Protein AF-A0A2U1Q2Y7-F1 (afdb_monomer_lite)

Secondary structure (DSSP, 8-state):
----------------TT--GGGTS-----S-----PPPHHHHHHHHHHHHHT-GGGHHHHHHHHHHHHHH-TT--HHHHHHHHHHHHHHHHHHHHHSTTT---HHHHHHHT--

Foldseek 3Di:
DDDDDDDPPPPVLPPPPQDWPVPSDPDDDDDDDDDDDDDPVRQLVQLLVVQVPTPVNVVVLVVVLVVVCVVPVPDDPVNSVVCSSPPSLVVQQVQCPPPPRHPDVSSNVSSVGD

Organism: Artemisia annua (NCBI:txid35608)

Radius of gyration: 18.52 Å; chains: 1; bounding box: 36×47×58 Å

Structure (mmCIF, N/CA/C/O backbone):
data_AF-A0A2U1Q2Y7-F1
#
_entry.id   AF-A0A2U1Q2Y7-F1
#
loop_
_atom_site.group_PDB
_atom_site.id
_atom_site.type_symbol
_atom_site.label_atom_id
_atom_site.label_alt_id
_atom_site.label_comp_id
_atom_site.label_asym_id
_atom_site.label_entity_id
_atom_site.label_seq_id
_atom_site.pdbx_PDB_ins_code
_atom_site.Cartn_x
_atom_site.Cartn_y
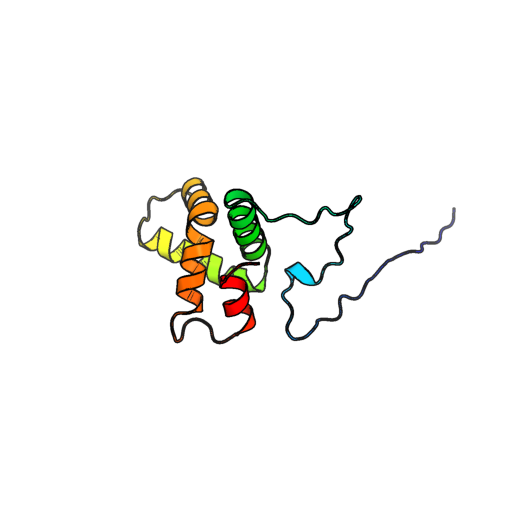_atom_site.Cartn_z
_atom_site.occupancy
_atom_site.B_iso_or_equiv
_atom_site.auth_seq_id
_atom_site.auth_comp_id
_atom_site.auth_asym_id
_atom_site.auth_atom_id
_atom_site.pdbx_PDB_model_num
ATOM 1 N N . MET A 1 1 ? -14.020 28.799 -39.880 1.00 35.53 1 MET A N 1
ATOM 2 C CA . MET A 1 1 ? -14.866 27.772 -40.524 1.00 35.53 1 MET A CA 1
ATOM 3 C C . MET A 1 1 ? -13.970 26.619 -40.971 1.00 35.53 1 MET A C 1
ATOM 5 O O . MET A 1 1 ? -13.065 26.884 -41.747 1.00 35.53 1 MET A O 1
ATOM 9 N N . ASN A 1 2 ? -14.266 25.409 -40.459 1.00 42.00 2 ASN A N 1
ATOM 10 C CA . ASN A 1 2 ? -13.876 24.044 -40.903 1.00 42.00 2 ASN A CA 1
ATOM 11 C C . ASN A 1 2 ? -12.386 23.642 -40.713 1.00 42.00 2 ASN A C 1
ATOM 13 O O . ASN A 1 2 ? -11.536 24.212 -41.380 1.00 42.00 2 ASN A O 1
ATOM 17 N N . ALA A 1 3 ? -11.944 22.822 -39.739 1.00 48.62 3 ALA A N 1
ATOM 18 C CA . ALA A 1 3 ? -12.269 21.453 -39.261 1.00 48.62 3 ALA A CA 1
ATOM 19 C C . ALA A 1 3 ? -11.489 20.318 -39.972 1.00 48.62 3 ALA A C 1
ATOM 21 O O . ALA A 1 3 ? -11.756 20.052 -41.138 1.00 48.62 3 ALA A O 1
ATOM 22 N N . ALA A 1 4 ? -10.593 19.620 -39.246 1.00 53.38 4 ALA A N 1
ATOM 23 C CA . ALA A 1 4 ? -10.591 18.153 -39.061 1.00 53.38 4 ALA A CA 1
ATOM 24 C C . ALA A 1 4 ? -9.438 17.675 -38.125 1.00 53.38 4 ALA A C 1
ATOM 26 O O . ALA A 1 4 ? -8.341 18.231 -38.193 1.00 53.38 4 ALA A O 1
ATOM 27 N N . PRO A 1 5 ? -9.681 16.659 -37.268 1.00 67.31 5 PRO A N 1
ATOM 28 C CA . PRO A 1 5 ? -8.769 16.133 -36.243 1.00 67.31 5 PRO A CA 1
ATOM 29 C C . PRO A 1 5 ? -7.913 14.971 -36.780 1.00 67.31 5 PRO A C 1
ATOM 31 O O . PRO A 1 5 ? -8.294 14.374 -37.784 1.00 67.31 5 PRO A O 1
ATOM 34 N N . ARG A 1 6 ? -6.788 14.649 -36.117 1.00 49.38 6 ARG A N 1
ATOM 35 C CA . ARG A 1 6 ? -6.000 13.384 -36.164 1.00 49.38 6 ARG A CA 1
ATOM 36 C C . ARG A 1 6 ? -4.650 13.683 -35.499 1.00 49.38 6 ARG A C 1
ATOM 38 O O . ARG A 1 6 ? -3.859 14.439 -36.041 1.00 49.38 6 ARG A O 1
ATOM 45 N N . ASN A 1 7 ? -4.386 13.253 -34.279 1.00 51.91 7 ASN A N 1
ATOM 46 C CA . ASN A 1 7 ? -4.083 11.868 -33.970 1.00 51.91 7 ASN A CA 1
ATOM 47 C C . ASN A 1 7 ? -4.552 11.568 -32.544 1.00 51.91 7 ASN A C 1
ATOM 49 O O . ASN A 1 7 ? -3.880 11.888 -31.566 1.00 51.91 7 ASN A O 1
ATOM 53 N N . ASP A 1 8 ? -5.747 11.004 -32.485 1.00 53.34 8 ASP A N 1
ATOM 54 C CA . ASP A 1 8 ? -6.207 10.156 -31.404 1.00 53.34 8 ASP A CA 1
ATOM 55 C C . ASP A 1 8 ? -5.278 8.935 -31.372 1.00 53.34 8 ASP A C 1
ATOM 57 O O . ASP A 1 8 ? -5.474 7.981 -32.121 1.00 53.34 8 ASP A O 1
ATOM 61 N N . SER A 1 9 ? -4.208 8.993 -30.574 1.00 52.69 9 SER A N 1
ATOM 62 C CA . SER A 1 9 ? -3.491 7.781 -30.178 1.00 52.69 9 SER A CA 1
ATOM 63 C C . SER A 1 9 ? -4.327 7.096 -29.101 1.00 52.69 9 SER A C 1
ATOM 65 O O . SER A 1 9 ? -3.920 7.013 -27.942 1.00 52.69 9 SER A O 1
ATOM 67 N N . GLY A 1 10 ? -5.507 6.625 -29.507 1.00 49.00 10 GLY A N 1
ATOM 68 C CA . GLY A 1 10 ? -6.188 5.507 -28.884 1.00 49.00 10 GLY A CA 1
ATOM 69 C C . GLY A 1 10 ? -5.271 4.302 -29.026 1.00 49.00 10 GLY A C 1
ATOM 70 O O . GLY A 1 10 ? -5.384 3.509 -29.955 1.00 49.00 10 GLY A O 1
ATOM 71 N N . GLY A 1 11 ? -4.262 4.239 -28.162 1.00 46.66 11 GLY A N 1
ATOM 72 C CA . GLY A 1 11 ? -3.609 2.987 -27.860 1.00 46.66 11 GLY A CA 1
ATOM 73 C C . GLY A 1 11 ? -4.627 2.218 -27.054 1.00 46.66 11 GLY A C 1
ATOM 74 O O . GLY A 1 11 ? -4.736 2.444 -25.851 1.00 46.66 11 GLY A O 1
ATOM 75 N N . ASP A 1 12 ? -5.411 1.388 -27.737 1.00 49.31 12 ASP A N 1
ATOM 76 C CA . ASP A 1 12 ? -6.151 0.317 -27.096 1.00 49.31 12 ASP A CA 1
ATOM 77 C C . ASP A 1 12 ? -5.121 -0.455 -26.269 1.00 49.31 12 ASP A C 1
ATOM 79 O O . ASP A 1 12 ? -4.291 -1.194 -26.803 1.00 49.31 12 ASP A O 1
ATOM 83 N N . ALA A 1 13 ? -5.095 -0.194 -24.963 1.00 52.03 13 ALA A N 1
ATOM 84 C CA . ALA A 1 13 ? -4.395 -1.046 -24.033 1.00 52.03 13 ALA A CA 1
ATOM 85 C C . ALA A 1 13 ? -5.169 -2.359 -24.077 1.00 52.03 13 ALA A C 1
ATOM 87 O O . ALA A 1 13 ? -6.186 -2.505 -23.396 1.00 52.03 13 ALA A O 1
ATOM 88 N N . GLU A 1 14 ? -4.751 -3.271 -24.961 1.00 48.12 14 GLU A N 1
ATOM 89 C CA . GLU A 1 14 ? -5.190 -4.656 -24.902 1.00 48.12 14 GLU A CA 1
ATOM 90 C C . GLU A 1 14 ? -5.052 -5.071 -23.441 1.00 48.12 14 GLU A C 1
ATOM 92 O O . GLU A 1 14 ? -3.970 -4.998 -22.850 1.00 48.12 14 GLU A O 1
ATOM 97 N N . SER A 1 15 ? -6.192 -5.404 -22.836 1.00 49.91 15 SER A N 1
ATOM 98 C CA . SER A 1 15 ? -6.250 -6.039 -21.534 1.00 49.91 15 SER A CA 1
ATOM 99 C C . SER A 1 15 ? -5.491 -7.346 -21.670 1.00 49.91 15 SER A C 1
ATOM 101 O O . SER A 1 15 ? -6.019 -8.349 -22.142 1.00 49.91 15 SER A O 1
ATOM 103 N N . PHE A 1 16 ? -4.202 -7.304 -21.344 1.00 52.06 16 PHE A N 1
ATOM 104 C CA . PHE A 1 16 ? -3.429 -8.508 -21.145 1.00 52.06 16 PHE A CA 1
ATOM 105 C C . PHE A 1 16 ? -4.015 -9.152 -19.901 1.00 52.06 16 PHE A C 1
ATOM 107 O O . PHE A 1 16 ? -3.800 -8.681 -18.785 1.00 52.06 16 PHE A O 1
ATOM 114 N N . GLU A 1 17 ? -4.812 -10.193 -20.123 1.00 53.97 17 GLU A N 1
ATOM 115 C CA . GLU A 1 17 ? -5.267 -11.107 -19.089 1.00 53.97 17 GLU A CA 1
ATOM 116 C C . GLU A 1 17 ? -4.016 -11.602 -18.350 1.00 53.97 17 GLU A C 1
ATOM 118 O O . GLU A 1 17 ? -3.243 -12.410 -18.864 1.00 53.97 17 GLU A O 1
ATOM 123 N N . GLY A 1 18 ? -3.748 -10.997 -17.191 1.00 63.19 18 GLY A N 1
ATOM 124 C CA . GLY A 1 18 ? -2.553 -11.254 -16.396 1.00 63.19 18 GLY A CA 1
ATOM 125 C C . GLY A 1 18 ? -1.603 -10.075 -16.146 1.00 63.19 18 GLY A C 1
ATOM 126 O O . GLY A 1 18 ? -0.517 -10.314 -15.624 1.00 63.19 18 GLY A O 1
ATOM 127 N N . ASN A 1 19 ? -1.962 -8.831 -16.486 1.00 72.81 19 ASN A N 1
ATOM 128 C CA . ASN A 1 19 ? -1.158 -7.650 -16.144 1.00 72.81 19 ASN A CA 1
ATOM 129 C C . ASN A 1 19 ? -1.904 -6.695 -15.198 1.00 72.81 19 ASN A C 1
ATOM 131 O O . ASN A 1 19 ? -3.125 -6.592 -15.267 1.00 72.81 19 ASN A O 1
ATOM 135 N N . LEU A 1 20 ? -1.165 -5.993 -14.335 1.00 79.25 20 LEU A N 1
ATOM 136 C CA . LEU A 1 20 ? -1.738 -4.978 -13.446 1.00 79.25 20 LEU A CA 1
ATOM 137 C C . LEU A 1 20 ? -2.081 -3.707 -14.220 1.00 79.25 20 LEU A C 1
ATOM 139 O O . LEU A 1 20 ? -1.296 -3.255 -15.062 1.00 79.25 20 LEU A O 1
ATOM 143 N N . SER A 1 21 ? -3.207 -3.087 -13.866 1.00 81.94 21 SER A N 1
ATOM 144 C CA . SER A 1 21 ? -3.703 -1.842 -14.463 1.00 81.94 21 SER A CA 1
ATOM 145 C C . SER A 1 21 ? -2.646 -0.733 -14.536 1.00 81.94 21 SER A C 1
ATOM 147 O O . SER A 1 21 ? -2.530 -0.055 -15.560 1.00 81.94 21 SER A O 1
ATOM 149 N N . ILE A 1 22 ? -1.800 -0.601 -13.508 1.00 81.12 22 ILE A N 1
ATOM 150 C CA . ILE A 1 22 ? -0.733 0.409 -13.446 1.00 81.12 22 ILE A CA 1
ATOM 151 C C . ILE A 1 22 ? 0.318 0.265 -14.564 1.00 81.12 22 ILE A C 1
ATOM 153 O O . ILE A 1 22 ? 0.955 1.243 -14.957 1.00 81.12 22 ILE A O 1
ATOM 157 N N . PHE A 1 23 ? 0.480 -0.936 -15.126 1.00 79.56 23 PHE A N 1
ATOM 158 C CA . PHE A 1 23 ? 1.424 -1.210 -16.213 1.00 79.56 23 PHE A CA 1
ATOM 159 C C . PHE A 1 23 ? 0.782 -1.190 -17.604 1.00 79.56 23 PHE A C 1
ATOM 161 O O . PHE A 1 23 ? 1.483 -1.371 -18.600 1.00 79.56 23 PHE A O 1
ATOM 168 N N . MET A 1 24 ? -0.531 -0.965 -17.702 1.00 78.00 24 MET A N 1
ATOM 169 C CA . MET A 1 24 ? -1.240 -0.946 -18.985 1.00 78.00 24 MET A CA 1
ATOM 170 C C . MET A 1 24 ? -1.150 0.402 -19.709 1.00 78.00 24 MET A C 1
ATOM 172 O O . MET A 1 24 ? -1.338 0.473 -20.923 1.00 78.00 24 MET A O 1
ATOM 176 N N . SER A 1 25 ? -0.830 1.482 -18.997 1.00 67.44 25 SER A N 1
ATOM 177 C CA . SER A 1 25 ? -0.610 2.789 -19.611 1.00 67.44 25 SER A CA 1
ATOM 178 C C . SER A 1 25 ? 0.786 2.890 -20.228 1.00 67.44 25 SER A C 1
ATOM 180 O O . SER A 1 25 ? 1.797 2.772 -19.533 1.00 67.44 25 SER A O 1
ATOM 182 N N . ALA A 1 26 ? 0.852 3.183 -21.529 1.00 62.81 26 ALA A N 1
ATOM 183 C CA . ALA A 1 26 ? 2.099 3.518 -22.209 1.00 62.81 26 ALA A CA 1
ATOM 184 C C . ALA A 1 26 ? 2.649 4.854 -21.674 1.00 62.81 26 ALA A C 1
ATOM 186 O O . ALA A 1 26 ? 2.291 5.934 -22.143 1.00 62.81 26 ALA A O 1
ATOM 187 N N . GLY A 1 27 ? 3.510 4.785 -20.659 1.00 64.25 27 GLY A N 1
ATOM 188 C CA . GLY A 1 27 ? 4.214 5.952 -20.141 1.00 64.25 27 GLY A CA 1
ATOM 189 C C . GLY A 1 27 ? 5.196 6.514 -21.173 1.00 64.25 27 GLY A C 1
ATOM 190 O O . GLY A 1 27 ? 5.895 5.770 -21.861 1.00 64.25 27 GLY A O 1
ATOM 191 N N . GLN A 1 28 ? 5.291 7.841 -21.269 1.00 64.31 28 GLN A N 1
ATOM 192 C CA . GLN A 1 28 ? 6.292 8.498 -22.106 1.00 64.31 28 GLN A CA 1
ATOM 193 C C . GLN A 1 28 ? 7.517 8.855 -21.256 1.00 64.31 28 GLN A C 1
ATOM 195 O O . GLN A 1 28 ? 7.526 9.854 -20.536 1.00 64.31 28 GLN A O 1
ATOM 200 N N . SER A 1 29 ? 8.575 8.042 -21.335 1.00 67.81 29 SER A N 1
ATOM 201 C CA . SER A 1 29 ? 9.839 8.366 -20.668 1.00 67.81 29 SER A CA 1
ATOM 202 C C . SER A 1 29 ? 10.434 9.643 -21.268 1.00 67.81 29 SER A C 1
ATOM 204 O O . SER A 1 29 ? 10.654 9.719 -22.479 1.00 67.81 29 SER A O 1
ATOM 206 N N . SER A 1 30 ? 10.733 10.634 -20.431 1.00 68.25 30 SER A N 1
ATOM 207 C CA . SER A 1 30 ? 11.427 11.849 -20.862 1.00 68.25 30 SER A CA 1
ATOM 208 C C . SER A 1 30 ? 12.936 11.695 -20.665 1.00 68.25 30 SER A C 1
ATOM 210 O O . SER A 1 30 ? 13.411 11.534 -19.544 1.00 68.25 30 SER A O 1
ATOM 212 N N . GLY A 1 31 ? 13.703 11.775 -21.754 1.00 77.06 31 GLY A N 1
ATOM 213 C CA . GLY A 1 31 ? 15.169 11.748 -21.717 1.00 77.06 31 GLY A CA 1
ATOM 214 C C . GLY A 1 31 ? 15.795 10.348 -21.734 1.00 77.06 31 GLY A C 1
ATOM 215 O O . GLY A 1 31 ? 15.148 9.347 -22.033 1.00 77.06 31 GLY A O 1
ATOM 216 N N . LYS A 1 32 ? 17.106 10.288 -21.472 1.00 83.75 32 LYS A N 1
ATOM 217 C CA . LYS A 1 32 ? 17.888 9.044 -21.489 1.00 83.75 32 LYS A CA 1
ATOM 218 C C . LYS A 1 32 ? 17.811 8.364 -20.121 1.00 83.75 32 LYS A C 1
ATOM 220 O O . LYS A 1 32 ? 18.289 8.925 -19.140 1.00 83.75 32 LYS A O 1
ATOM 225 N N . GLY A 1 33 ? 17.263 7.151 -20.074 1.00 79.38 33 GLY A N 1
ATOM 226 C CA . GLY A 1 33 ? 17.245 6.334 -18.859 1.00 79.38 33 GLY A CA 1
ATOM 227 C C . GLY A 1 33 ? 18.656 6.040 -18.337 1.00 79.38 33 GLY A C 1
ATOM 228 O O . GLY A 1 33 ? 19.588 5.817 -19.116 1.00 79.38 33 GLY A O 1
ATOM 229 N N . ILE A 1 34 ? 18.808 6.043 -17.012 1.00 82.88 34 ILE A N 1
ATOM 230 C CA . ILE A 1 34 ? 20.049 5.678 -16.325 1.00 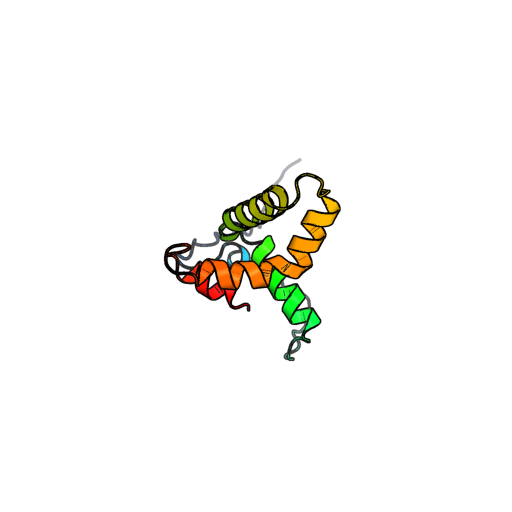82.88 34 ILE A CA 1
ATOM 231 C C . ILE A 1 34 ? 19.822 4.339 -15.630 1.00 82.88 34 ILE A C 1
ATOM 233 O O . ILE A 1 34 ? 18.907 4.203 -14.825 1.00 82.88 34 ILE A O 1
ATOM 237 N N . SER A 1 35 ? 20.680 3.363 -15.915 1.00 88.56 35 SER A N 1
ATOM 238 C CA . SER A 1 35 ? 20.674 2.081 -15.213 1.00 88.56 35 SER A CA 1
ATOM 239 C C . SER A 1 35 ? 21.461 2.206 -13.911 1.00 88.56 35 SER A C 1
ATOM 241 O O . SER A 1 35 ? 22.689 2.300 -13.935 1.00 88.56 35 SER A O 1
ATOM 243 N N . ARG A 1 36 ? 20.766 2.189 -12.774 1.00 92.12 36 ARG A N 1
ATOM 244 C CA . ARG A 1 36 ? 21.360 2.095 -11.434 1.00 92.12 36 ARG A CA 1
ATOM 245 C C . ARG A 1 36 ? 20.413 1.361 -10.491 1.00 92.12 36 ARG A C 1
ATOM 247 O O . ARG A 1 36 ? 19.231 1.234 -10.787 1.00 92.12 36 ARG A O 1
ATOM 254 N N . ARG A 1 37 ? 20.929 0.910 -9.348 1.00 90.12 37 ARG A N 1
ATOM 255 C CA . ARG A 1 37 ? 20.081 0.410 -8.261 1.00 90.12 37 ARG A CA 1
ATOM 256 C C . ARG A 1 37 ? 19.338 1.574 -7.602 1.00 90.12 37 ARG A C 1
ATOM 258 O O . ARG A 1 37 ? 19.900 2.671 -7.494 1.00 90.12 37 ARG A O 1
ATOM 265 N N . LEU A 1 38 ? 18.099 1.317 -7.197 1.00 91.62 38 LEU A N 1
ATOM 266 C CA . LEU A 1 38 ? 17.348 2.205 -6.316 1.00 91.62 38 LEU A CA 1
ATOM 267 C C . LEU A 1 38 ? 18.016 2.216 -4.936 1.00 91.62 38 LEU A C 1
ATOM 269 O O . LEU A 1 38 ? 18.576 1.199 -4.516 1.00 91.62 38 LEU A O 1
ATOM 273 N N . SER A 1 39 ? 18.003 3.366 -4.266 1.00 94.56 39 SER A N 1
ATOM 274 C CA . SER A 1 39 ? 18.276 3.413 -2.829 1.00 94.56 39 SER A CA 1
ATOM 275 C C . SER A 1 39 ? 17.137 2.741 -2.058 1.00 94.56 39 SER A C 1
ATOM 277 O O . SER A 1 39 ? 16.056 2.532 -2.605 1.00 94.56 39 SER A O 1
ATOM 279 N N . ASP A 1 40 ? 17.350 2.437 -0.779 1.00 92.25 40 ASP A N 1
ATOM 280 C CA . ASP A 1 40 ? 16.301 1.847 0.063 1.00 92.25 40 ASP A CA 1
ATOM 281 C C . ASP A 1 40 ? 15.064 2.760 0.155 1.00 92.25 40 ASP A C 1
ATOM 283 O O . ASP A 1 40 ? 13.933 2.285 0.109 1.00 92.25 40 ASP A O 1
ATOM 287 N N . GLU A 1 41 ? 15.274 4.080 0.204 1.00 92.31 41 GLU A N 1
ATOM 288 C CA . GLU A 1 41 ? 14.205 5.087 0.199 1.00 92.31 41 GLU A CA 1
ATOM 289 C C . GLU A 1 41 ? 13.443 5.103 -1.133 1.00 92.31 41 GLU A C 1
ATOM 291 O O . GLU A 1 41 ? 12.215 5.095 -1.150 1.00 92.31 41 GLU A O 1
ATOM 296 N N . GLU A 1 42 ? 14.157 5.066 -2.260 1.00 93.44 42 GLU A N 1
ATOM 297 C CA . GLU A 1 42 ? 13.533 5.016 -3.585 1.00 93.44 42 GLU A CA 1
ATOM 298 C C . GLU A 1 42 ? 12.790 3.704 -3.815 1.00 93.44 42 GLU A C 1
ATOM 300 O O . GLU A 1 42 ? 11.737 3.692 -4.446 1.00 93.44 42 GLU A O 1
ATOM 305 N N . TYR A 1 43 ? 13.328 2.602 -3.297 1.00 92.12 43 TYR A N 1
ATOM 306 C CA . TYR A 1 43 ? 12.692 1.297 -3.355 1.00 92.12 43 TYR A CA 1
ATOM 307 C C . TYR A 1 43 ? 11.404 1.272 -2.527 1.00 92.12 43 TYR A C 1
ATOM 309 O O . TYR A 1 43 ? 10.367 0.832 -3.022 1.00 92.12 43 TYR A O 1
ATOM 317 N N . ALA A 1 44 ? 11.432 1.808 -1.303 1.00 91.00 44 ALA A N 1
ATOM 318 C CA . ALA A 1 44 ? 10.243 1.944 -0.465 1.00 91.00 44 ALA A CA 1
ATOM 319 C C . ALA A 1 44 ? 9.178 2.835 -1.127 1.00 91.00 44 ALA A C 1
ATOM 321 O O . ALA A 1 44 ? 8.012 2.446 -1.214 1.00 91.00 44 ALA A O 1
ATOM 322 N N . ALA A 1 45 ? 9.588 3.984 -1.672 1.00 91.62 45 ALA A N 1
ATOM 323 C CA . ALA A 1 45 ? 8.691 4.882 -2.393 1.00 91.62 45 ALA A CA 1
ATOM 324 C C . ALA A 1 45 ? 8.090 4.216 -3.642 1.00 91.62 45 ALA A C 1
ATOM 326 O O . ALA A 1 45 ? 6.892 4.337 -3.886 1.00 91.62 45 ALA A O 1
ATOM 327 N N . ALA A 1 46 ? 8.892 3.471 -4.410 1.00 92.19 46 ALA A N 1
ATOM 328 C CA . ALA A 1 46 ? 8.420 2.744 -5.586 1.00 92.19 46 ALA A CA 1
ATOM 329 C C . ALA A 1 46 ? 7.404 1.653 -5.217 1.00 92.19 46 ALA A C 1
ATOM 331 O O . ALA A 1 46 ? 6.378 1.538 -5.887 1.00 92.19 46 ALA A O 1
ATOM 332 N N . ARG A 1 47 ? 7.648 0.896 -4.136 1.00 93.31 47 ARG A N 1
ATOM 333 C CA . ARG A 1 47 ? 6.697 -0.102 -3.617 1.00 93.31 47 ARG A CA 1
ATOM 334 C C . ARG A 1 47 ? 5.346 0.533 -3.303 1.00 93.31 47 ARG A C 1
ATOM 336 O O . ARG A 1 47 ? 4.329 0.082 -3.818 1.00 93.31 47 ARG A O 1
ATOM 343 N N . ILE A 1 48 ? 5.340 1.596 -2.500 1.00 93.25 48 ILE A N 1
ATOM 344 C CA . ILE A 1 48 ? 4.104 2.282 -2.104 1.00 93.25 48 ILE A CA 1
ATOM 345 C C . ILE A 1 48 ? 3.396 2.902 -3.305 1.00 93.25 48 ILE A C 1
ATOM 347 O O . ILE A 1 48 ? 2.183 2.757 -3.436 1.00 93.25 48 ILE A O 1
ATOM 351 N N . TYR A 1 49 ? 4.140 3.530 -4.217 1.00 92.31 49 TYR A N 1
ATOM 352 C CA . TYR A 1 49 ? 3.560 4.114 -5.422 1.00 92.31 49 TYR A CA 1
ATOM 353 C C . TYR A 1 49 ? 2.827 3.067 -6.263 1.00 92.31 49 TYR A C 1
ATOM 355 O O . TYR A 1 49 ? 1.686 3.302 -6.658 1.00 92.31 49 TYR A O 1
ATOM 363 N N . VAL A 1 50 ? 3.458 1.912 -6.506 1.00 91.06 50 VAL A N 1
ATOM 364 C CA . VAL A 1 50 ? 2.835 0.830 -7.275 1.00 91.06 50 VAL A CA 1
ATOM 365 C C . VAL A 1 50 ? 1.565 0.344 -6.591 1.00 91.06 50 VAL A C 1
ATOM 367 O O . VAL A 1 50 ? 0.528 0.267 -7.239 1.00 91.06 50 VAL A O 1
ATOM 370 N N . LEU A 1 51 ? 1.624 0.067 -5.287 1.00 93.50 51 LEU A N 1
ATOM 371 C CA . LEU A 1 51 ? 0.490 -0.496 -4.559 1.00 93.50 51 LEU A CA 1
ATOM 372 C C . LEU A 1 51 ? -0.697 0.476 -4.460 1.00 93.50 51 LEU A C 1
ATOM 374 O O . LEU A 1 51 ? -1.827 0.063 -4.690 1.00 93.50 51 LEU A O 1
ATOM 378 N N . LEU A 1 52 ? -0.464 1.762 -4.177 1.00 92.00 52 LEU A N 1
ATOM 379 C CA . LEU A 1 52 ? -1.549 2.740 -3.999 1.00 92.00 52 LEU A CA 1
ATOM 380 C C . LEU A 1 52 ? -2.168 3.237 -5.316 1.00 92.00 52 LEU A C 1
ATOM 382 O O . LEU A 1 52 ? -3.255 3.804 -5.295 1.00 92.00 52 LEU A O 1
ATOM 386 N N . ASN A 1 53 ? -1.495 3.050 -6.457 1.00 89.25 53 ASN A N 1
ATOM 387 C CA . ASN A 1 53 ? -2.013 3.448 -7.776 1.00 89.25 53 ASN A CA 1
ATOM 388 C C . ASN A 1 53 ? -2.548 2.257 -8.592 1.00 89.25 53 ASN A C 1
ATOM 390 O O . ASN A 1 53 ? -2.865 2.413 -9.771 1.00 89.25 53 ASN A O 1
ATOM 394 N N . CYS A 1 54 ? -2.634 1.068 -7.992 1.00 89.00 54 CYS A N 1
ATOM 395 C CA . CYS A 1 54 ? -3.122 -0.139 -8.646 1.00 89.00 54 CYS A CA 1
ATOM 396 C C . CYS A 1 54 ? -4.567 -0.407 -8.215 1.00 89.00 54 CYS A C 1
ATOM 398 O O . CYS A 1 54 ? -4.828 -0.648 -7.039 1.00 89.00 54 CYS A O 1
ATOM 400 N N . VAL A 1 55 ? -5.504 -0.397 -9.166 1.00 89.56 55 VAL A N 1
ATOM 401 C CA . VAL A 1 55 ? -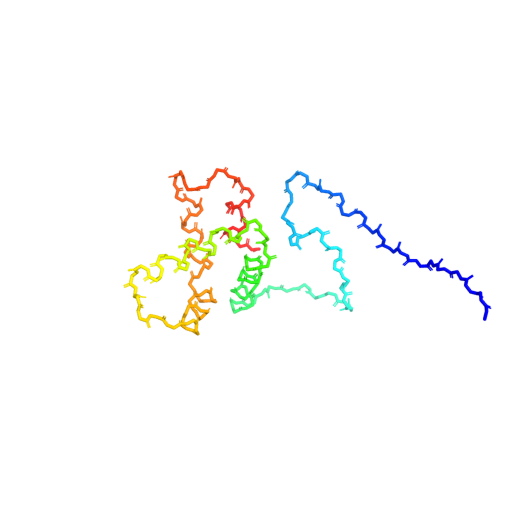6.942 -0.586 -8.881 1.00 89.56 55 VAL A CA 1
ATOM 402 C C . VAL A 1 55 ? -7.212 -1.947 -8.237 1.00 89.56 55 VAL A C 1
ATOM 404 O O . VAL A 1 55 ? -8.016 -2.066 -7.321 1.00 89.56 55 VAL A O 1
ATOM 407 N N . GLU A 1 56 ? -6.481 -2.974 -8.660 1.00 91.38 56 GLU A N 1
ATOM 408 C CA . GLU A 1 56 ? -6.550 -4.329 -8.112 1.00 91.38 56 GLU A CA 1
ATOM 409 C C . GLU A 1 56 ? -6.137 -4.410 -6.634 1.00 91.38 56 GLU A C 1
ATOM 411 O O . GLU A 1 56 ? -6.373 -5.433 -6.000 1.00 91.38 56 GLU A O 1
ATOM 416 N N . ILE A 1 57 ? -5.506 -3.362 -6.089 1.00 92.56 57 ILE A N 1
ATOM 417 C CA . ILE A 1 57 ? -5.037 -3.304 -4.701 1.00 92.56 57 ILE A CA 1
ATOM 418 C C . ILE A 1 57 ? -5.976 -2.486 -3.796 1.00 92.56 57 ILE A C 1
ATOM 420 O O . ILE A 1 57 ? -5.878 -2.576 -2.571 1.00 92.56 57 ILE A O 1
ATOM 424 N N . GLU A 1 58 ? -6.919 -1.732 -4.372 1.00 93.62 58 GLU A N 1
ATOM 425 C CA . GLU A 1 58 ? -7.816 -0.818 -3.649 1.00 93.62 58 GLU A CA 1
ATOM 426 C C . GLU A 1 58 ? -8.598 -1.527 -2.530 1.00 93.62 58 GLU A C 1
ATOM 428 O O . GLU A 1 58 ? -8.660 -1.024 -1.410 1.00 93.62 58 GLU A O 1
ATOM 433 N N . GLU A 1 59 ? -9.081 -2.752 -2.774 1.00 94.50 59 GLU A N 1
ATOM 434 C CA . GLU A 1 59 ? -9.792 -3.546 -1.759 1.00 94.50 59 GLU A CA 1
ATOM 435 C C . GLU A 1 59 ? -8.936 -3.823 -0.509 1.00 94.50 59 GLU A C 1
ATOM 437 O O . GLU A 1 59 ? -9.428 -3.801 0.618 1.00 94.50 59 GLU A O 1
ATOM 442 N N . TYR A 1 60 ? -7.627 -4.027 -0.673 1.00 96.19 60 TYR A N 1
ATOM 443 C CA . TYR A 1 60 ? -6.727 -4.311 0.446 1.00 96.19 60 TYR A CA 1
ATOM 444 C C . TYR A 1 60 ? -6.330 -3.040 1.191 1.00 96.19 60 TYR A C 1
ATOM 446 O O . TYR A 1 60 ? -6.061 -3.098 2.393 1.00 96.19 60 TYR A O 1
ATOM 454 N N . VAL A 1 61 ? -6.324 -1.895 0.501 1.00 96.31 61 VAL A N 1
ATOM 455 C CA . VAL A 1 61 ? -6.184 -0.583 1.144 1.00 96.31 61 VAL A CA 1
ATOM 456 C C . VAL A 1 61 ? -7.341 -0.366 2.118 1.00 96.31 61 VAL A C 1
ATOM 458 O O . VAL A 1 61 ? -7.109 0.008 3.268 1.00 96.31 61 VAL A O 1
ATOM 461 N N . GLU A 1 62 ? -8.574 -0.661 1.698 1.00 96.62 62 GLU A N 1
ATOM 462 C CA . GLU A 1 62 ? -9.754 -0.536 2.560 1.00 96.62 62 GLU A CA 1
ATOM 463 C C . GLU A 1 62 ? -9.668 -1.453 3.786 1.00 96.62 62 GLU A C 1
ATOM 465 O O . GLU A 1 62 ? -9.833 -0.970 4.908 1.00 96.62 62 GLU A O 1
ATOM 470 N N . ILE A 1 63 ? -9.313 -2.731 3.599 1.00 97.19 63 ILE A N 1
ATOM 471 C CA . ILE A 1 63 ? -9.142 -3.695 4.703 1.00 97.19 63 ILE A CA 1
ATOM 472 C C . ILE A 1 63 ? -8.124 -3.177 5.727 1.00 97.19 63 ILE A C 1
ATOM 474 O O . ILE A 1 63 ? -8.375 -3.208 6.933 1.00 97.19 63 ILE A O 1
ATOM 478 N N . PHE A 1 64 ? -6.989 -2.651 5.266 1.00 97.50 64 PHE A N 1
ATOM 479 C CA . PHE A 1 64 ? -5.973 -2.096 6.157 1.00 97.50 64 PHE A CA 1
ATOM 480 C C . PHE A 1 64 ? -6.481 -0.878 6.944 1.00 97.50 64 PHE A C 1
ATOM 482 O O . PHE A 1 64 ? -6.261 -0.772 8.154 1.00 97.50 64 PHE A O 1
ATOM 489 N N . ILE A 1 65 ? -7.199 0.036 6.283 1.00 96.62 65 ILE A N 1
ATOM 490 C CA . ILE A 1 65 ? -7.801 1.207 6.936 1.00 96.62 65 ILE A CA 1
ATOM 491 C C . ILE A 1 65 ? -8.830 0.769 7.988 1.00 96.62 65 ILE A C 1
ATOM 493 O O . ILE A 1 65 ? -8.874 1.342 9.083 1.00 96.62 65 ILE A O 1
ATOM 497 N N . GLU A 1 66 ? -9.649 -0.239 7.683 1.00 97.00 66 GLU A N 1
ATOM 498 C CA . GLU A 1 66 ? -10.613 -0.807 8.625 1.00 97.00 66 GLU A CA 1
ATOM 499 C C . GLU A 1 66 ? -9.922 -1.435 9.841 1.00 97.00 66 GLU A C 1
ATOM 501 O O . GLU A 1 66 ? -10.341 -1.169 10.971 1.00 97.00 66 GLU A O 1
ATOM 506 N N . GLU A 1 67 ? -8.833 -2.187 9.648 1.00 96.69 67 GLU A N 1
ATOM 507 C CA . GLU A 1 67 ? -8.033 -2.746 10.748 1.00 96.69 67 GLU A CA 1
ATOM 508 C C . GLU A 1 67 ? -7.457 -1.648 11.652 1.00 96.69 67 GLU A C 1
ATOM 510 O O . GLU A 1 67 ? -7.554 -1.728 12.884 1.00 96.69 67 GLU A O 1
ATOM 515 N N . ILE A 1 68 ? -6.918 -0.578 11.059 1.00 96.75 68 ILE A N 1
ATOM 516 C CA . ILE A 1 68 ? -6.392 0.563 11.812 1.00 96.75 68 ILE A CA 1
ATOM 517 C C . ILE A 1 68 ? -7.500 1.229 12.638 1.00 96.75 68 ILE A C 1
ATOM 519 O O . ILE A 1 68 ? -7.322 1.450 13.839 1.00 96.75 68 ILE A O 1
ATOM 523 N N . LYS A 1 69 ? -8.651 1.524 12.021 1.00 95.88 69 LYS A N 1
ATOM 524 C CA . LYS A 1 69 ? -9.792 2.183 12.684 1.00 95.88 69 LYS A CA 1
ATOM 525 C C . LYS A 1 69 ? -10.450 1.294 13.740 1.00 95.88 69 LYS A C 1
ATOM 527 O O . LYS A 1 69 ? -10.987 1.798 14.730 1.00 95.88 69 LYS A O 1
ATOM 532 N N . ALA A 1 70 ? -10.417 -0.025 13.556 1.00 96.25 70 ALA A N 1
ATOM 533 C CA . ALA A 1 70 ? -10.889 -0.982 14.550 1.00 96.25 70 ALA A CA 1
ATOM 534 C C . ALA A 1 70 ? -9.989 -0.993 15.795 1.00 96.25 70 ALA A C 1
ATOM 536 O O . ALA A 1 70 ? -10.504 -1.089 16.913 1.00 96.25 70 ALA A O 1
ATOM 537 N N . ASN A 1 71 ? -8.672 -0.860 15.606 1.00 95.81 71 ASN A N 1
ATOM 538 C CA . ASN A 1 71 ? -7.695 -0.820 16.692 1.00 95.81 71 ASN A CA 1
ATOM 539 C C . ASN A 1 71 ? -7.651 0.541 17.413 1.00 95.81 71 ASN A C 1
ATOM 541 O O . ASN A 1 71 ? -7.506 0.583 18.634 1.00 95.81 71 ASN A O 1
ATOM 545 N N . ASP A 1 72 ? -7.818 1.648 16.684 1.00 95.25 72 ASP A N 1
ATOM 546 C CA . ASP A 1 72 ? -7.911 2.999 17.243 1.00 95.25 72 ASP A CA 1
ATOM 547 C C . ASP A 1 72 ? -9.046 3.795 16.585 1.00 95.25 72 ASP A C 1
ATOM 549 O O . ASP A 1 72 ? -8.920 4.324 15.483 1.00 95.25 72 ASP A O 1
ATOM 553 N N . ARG A 1 73 ? -10.168 3.933 17.302 1.00 93.88 73 ARG A N 1
ATOM 554 C CA . ARG A 1 73 ? -11.350 4.672 16.824 1.00 93.88 73 ARG A CA 1
ATOM 555 C C . ARG A 1 73 ? -11.179 6.192 16.825 1.00 93.88 73 ARG A C 1
ATOM 557 O O . ARG A 1 73 ? -12.070 6.890 16.347 1.00 93.88 73 ARG A O 1
ATOM 564 N N . THR A 1 74 ? -10.108 6.704 17.427 1.00 96.31 74 THR A N 1
ATOM 565 C CA . THR A 1 74 ? -9.825 8.144 17.526 1.00 96.31 74 THR A CA 1
ATOM 566 C C . THR A 1 74 ? -8.809 8.620 16.497 1.00 96.31 74 THR A C 1
ATOM 568 O O . THR A 1 74 ? -8.519 9.816 16.448 1.00 96.31 74 THR A O 1
ATOM 571 N N . ILE A 1 75 ? -8.295 7.700 15.677 1.00 96.69 75 ILE A N 1
ATOM 572 C CA . ILE A 1 75 ? -7.314 8.006 14.648 1.00 96.69 75 ILE A CA 1
ATOM 573 C C . ILE A 1 75 ? -7.865 9.024 13.642 1.00 96.69 75 ILE A C 1
ATOM 575 O O . ILE A 1 75 ? -9.019 8.944 13.216 1.00 96.69 75 ILE A O 1
ATOM 579 N N . THR A 1 76 ? -7.032 9.993 13.272 1.00 97.25 76 THR A N 1
ATOM 580 C CA . THR A 1 76 ? -7.370 10.996 12.257 1.00 97.25 76 THR A CA 1
ATOM 581 C C . THR A 1 76 ? -7.008 10.508 10.859 1.00 97.25 76 THR A C 1
ATOM 583 O O . THR A 1 76 ? -6.117 9.675 10.701 1.00 97.25 76 THR A O 1
ATOM 586 N N . ASP A 1 77 ? -7.622 11.090 9.831 1.00 95.44 77 ASP A N 1
ATOM 587 C CA . ASP A 1 77 ? -7.302 10.749 8.439 1.00 95.44 77 ASP A CA 1
ATOM 588 C C . ASP A 1 77 ? -5.811 10.999 8.125 1.00 95.44 77 ASP A C 1
ATOM 590 O O . ASP A 1 77 ? -5.143 10.105 7.620 1.00 95.44 77 ASP A O 1
ATOM 594 N N . ASP A 1 78 ? -5.222 12.110 8.597 1.00 96.88 78 ASP A N 1
ATOM 595 C CA . ASP A 1 78 ? -3.772 12.365 8.463 1.00 96.88 78 ASP A CA 1
ATOM 596 C C . ASP A 1 78 ? -2.885 11.266 9.083 1.00 96.88 78 ASP A C 1
ATOM 598 O O . ASP A 1 78 ? -1.746 11.049 8.668 1.00 96.88 78 ASP A O 1
ATOM 602 N N . GLN A 1 79 ? -3.355 10.613 10.150 1.00 97.25 79 GLN A N 1
ATOM 603 C CA . GLN A 1 79 ? -2.623 9.516 10.778 1.00 97.25 79 GLN A CA 1
ATOM 604 C C . GLN A 1 79 ? -2.797 8.222 9.984 1.00 97.25 79 GLN A C 1
ATOM 606 O O . GLN A 1 79 ? -1.838 7.462 9.885 1.00 97.25 79 GLN A O 1
ATOM 611 N N . VAL A 1 80 ? -3.975 7.988 9.400 1.00 96.75 80 VAL A N 1
ATOM 612 C CA . VAL A 1 80 ? -4.213 6.871 8.477 1.00 96.75 80 VAL A CA 1
ATOM 613 C C . VAL A 1 80 ? -3.305 6.996 7.254 1.00 96.75 80 VAL A C 1
ATOM 615 O O . VAL A 1 80 ? -2.597 6.040 6.947 1.00 96.75 80 VAL A O 1
ATOM 618 N N . ASP A 1 81 ? -3.228 8.176 6.637 1.00 96.06 81 ASP A N 1
ATOM 619 C CA . ASP A 1 81 ? -2.378 8.426 5.464 1.00 96.06 81 ASP A CA 1
ATOM 620 C C . ASP A 1 81 ? -0.901 8.136 5.760 1.00 96.06 81 ASP A C 1
ATOM 622 O O . ASP A 1 81 ? -0.231 7.413 5.024 1.00 96.06 81 ASP A O 1
ATOM 626 N N . ARG A 1 82 ? -0.398 8.589 6.915 1.00 96.12 82 ARG A N 1
ATOM 627 C CA . ARG A 1 82 ? 0.979 8.281 7.347 1.00 96.12 82 ARG A CA 1
ATOM 628 C C . ARG A 1 82 ? 1.224 6.788 7.525 1.00 96.12 82 ARG A C 1
ATOM 630 O O . 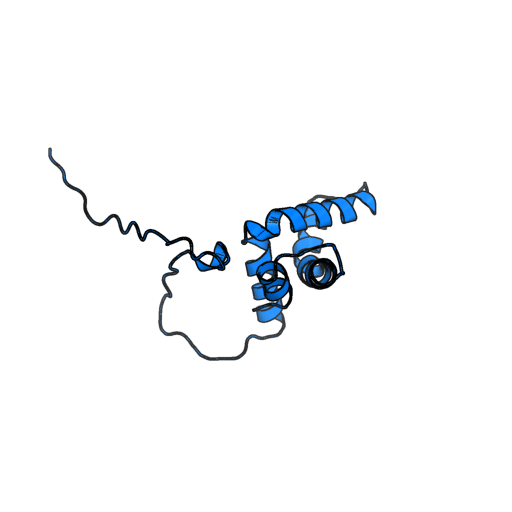ARG A 1 82 ? 2.342 6.321 7.303 1.00 96.12 82 ARG A O 1
ATOM 637 N N . ARG A 1 83 ? 0.216 6.032 7.964 1.00 96.19 83 ARG A N 1
ATOM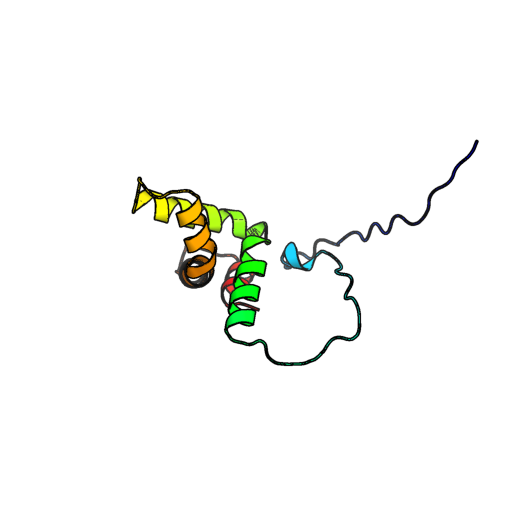 638 C CA . ARG A 1 83 ? 0.324 4.574 8.104 1.00 96.19 83 ARG A CA 1
ATOM 639 C C . ARG A 1 83 ? 0.224 3.868 6.764 1.00 96.19 83 ARG A C 1
ATOM 641 O O . ARG A 1 83 ? 0.939 2.894 6.560 1.00 96.19 83 ARG A O 1
ATOM 648 N N . LEU A 1 84 ? -0.572 4.382 5.831 1.00 95.19 84 LEU A N 1
ATOM 649 C CA . LEU A 1 84 ? -0.560 3.901 4.454 1.00 95.19 84 LEU A CA 1
ATOM 650 C C . LEU A 1 84 ? 0.833 4.046 3.842 1.00 95.19 84 LEU A C 1
ATOM 652 O O . LEU A 1 84 ? 1.383 3.077 3.333 1.00 95.19 84 LEU A O 1
ATOM 656 N N . GLU A 1 85 ? 1.453 5.215 3.975 1.00 93.81 85 GLU A N 1
ATOM 657 C CA . GLU A 1 85 ? 2.780 5.469 3.406 1.00 93.81 85 GLU A CA 1
ATOM 658 C C . GLU A 1 85 ? 3.905 4.643 4.052 1.00 93.81 85 GLU A C 1
ATOM 660 O O . GLU A 1 85 ? 4.879 4.307 3.382 1.00 93.81 85 GLU A O 1
ATOM 665 N N . SER A 1 86 ? 3.802 4.326 5.348 1.00 93.69 86 SER A N 1
ATOM 666 C CA . SER A 1 86 ? 4.909 3.716 6.107 1.00 93.69 86 SER A CA 1
ATOM 667 C C . SER A 1 86 ? 4.744 2.232 6.431 1.00 93.69 86 SER A C 1
ATOM 669 O O . SER A 1 86 ? 5.747 1.539 6.584 1.00 93.69 86 SER A O 1
ATOM 671 N N . GLU A 1 87 ? 3.514 1.730 6.540 1.00 95.50 87 GLU A N 1
ATOM 672 C CA . GLU A 1 87 ? 3.223 0.379 7.041 1.00 95.50 87 GLU A CA 1
ATOM 673 C C . GLU A 1 87 ? 2.523 -0.501 5.992 1.00 95.50 87 GLU A C 1
ATOM 675 O O . GLU A 1 87 ? 2.694 -1.723 6.014 1.00 95.50 87 GLU A O 1
ATOM 680 N N . PHE A 1 88 ? 1.773 0.086 5.047 1.00 96.44 88 PHE A N 1
ATOM 681 C CA . PHE A 1 88 ? 0.904 -0.681 4.146 1.00 96.44 88 PHE A CA 1
ATOM 682 C C . PHE A 1 88 ? 1.653 -1.712 3.305 1.00 96.44 88 PHE A C 1
ATOM 684 O O . PHE A 1 88 ? 1.210 -2.851 3.213 1.00 96.44 88 PHE A O 1
ATOM 691 N N . ALA A 1 89 ? 2.795 -1.354 2.711 1.00 95.00 89 ALA A N 1
ATOM 692 C CA . ALA A 1 89 ? 3.512 -2.267 1.822 1.00 95.00 89 ALA A CA 1
ATOM 693 C C . ALA A 1 89 ? 3.974 -3.544 2.540 1.00 95.00 89 ALA A C 1
ATOM 695 O O . ALA A 1 89 ? 3.960 -4.632 1.960 1.00 95.00 89 ALA A O 1
ATOM 696 N N . ASP A 1 90 ? 4.387 -3.419 3.801 1.00 95.19 90 ASP A N 1
ATOM 697 C CA . ASP A 1 90 ? 4.826 -4.559 4.597 1.00 95.19 90 ASP A CA 1
ATOM 698 C C . ASP A 1 90 ? 3.626 -5.340 5.125 1.00 95.19 90 ASP A C 1
ATOM 700 O O . ASP A 1 90 ? 3.615 -6.567 5.026 1.00 95.19 90 ASP A O 1
ATOM 704 N N . TRP A 1 91 ? 2.585 -4.656 5.611 1.00 97.06 91 TRP A N 1
ATOM 705 C CA . TRP A 1 91 ? 1.327 -5.301 5.995 1.00 97.06 91 TRP A CA 1
ATOM 706 C C . TRP A 1 91 ? 0.745 -6.122 4.837 1.00 97.06 91 TRP A C 1
ATOM 708 O O . TRP A 1 91 ? 0.440 -7.302 5.008 1.00 97.06 91 TRP A O 1
ATOM 718 N N . PHE A 1 92 ? 0.685 -5.539 3.639 1.00 96.88 92 PHE A N 1
ATOM 719 C CA . PHE A 1 92 ? 0.095 -6.159 2.460 1.00 96.88 92 PHE A CA 1
ATOM 720 C C . PHE A 1 92 ? 0.880 -7.390 2.004 1.00 96.88 92 PHE A C 1
ATOM 722 O O . PHE A 1 92 ? 0.282 -8.407 1.661 1.00 96.88 92 PHE A O 1
ATOM 729 N N . ASN A 1 93 ? 2.214 -7.354 2.084 1.00 95.62 93 ASN A N 1
ATOM 730 C CA . ASN A 1 93 ? 3.044 -8.527 1.819 1.00 95.62 93 ASN A CA 1
ATOM 731 C C . ASN A 1 93 ? 2.673 -9.698 2.742 1.00 95.62 93 ASN A C 1
ATOM 733 O O . ASN A 1 93 ? 2.409 -10.801 2.260 1.00 95.62 93 ASN A O 1
ATOM 737 N N . HIS A 1 94 ? 2.561 -9.456 4.049 1.00 95.88 94 HIS A N 1
ATOM 738 C CA . HIS A 1 94 ? 2.144 -10.497 4.991 1.00 95.88 94 HIS A CA 1
ATOM 739 C C . HIS A 1 94 ? 0.706 -10.959 4.729 1.00 95.88 94 HIS A C 1
ATOM 741 O O . HIS A 1 94 ? 0.434 -12.161 4.750 1.00 95.88 94 HIS A O 1
ATOM 747 N N . TYR A 1 95 ? -0.203 -10.022 4.449 1.00 96.19 95 TYR A N 1
ATOM 748 C CA . TYR A 1 95 ? -1.608 -10.308 4.185 1.00 96.19 95 TYR A CA 1
ATOM 749 C C . TYR A 1 95 ? -1.789 -11.192 2.945 1.00 96.19 95 TYR A C 1
ATOM 751 O O . TYR A 1 95 ? -2.467 -12.215 3.027 1.00 96.19 95 TYR A O 1
ATOM 759 N N . ALA A 1 96 ? -1.152 -10.842 1.824 1.00 95.50 96 ALA A N 1
ATOM 760 C CA . ALA A 1 96 ? -1.279 -11.548 0.550 1.00 95.50 96 ALA A CA 1
ATOM 761 C C . ALA A 1 96 ? -0.694 -12.970 0.590 1.00 95.50 96 ALA A C 1
ATOM 763 O O . ALA A 1 96 ? -1.192 -13.876 -0.082 1.00 95.50 96 ALA A O 1
ATOM 764 N N . HIS A 1 97 ? 0.352 -13.185 1.393 1.00 94.88 97 HIS A N 1
ATOM 765 C CA . HIS A 1 97 ? 1.009 -14.488 1.533 1.00 94.88 97 HIS A CA 1
ATOM 766 C C . HIS A 1 97 ? 0.419 -15.358 2.647 1.00 94.88 97 HIS A C 1
ATOM 768 O O . HIS A 1 97 ? 0.747 -16.547 2.737 1.00 94.88 97 HIS A O 1
ATOM 774 N N . ASN A 1 98 ? -0.470 -14.812 3.477 1.00 94.38 98 ASN A N 1
ATOM 775 C CA . ASN A 1 98 ? -1.213 -15.612 4.433 1.00 94.38 98 ASN A CA 1
ATOM 776 C C . ASN A 1 98 ? -2.225 -16.511 3.702 1.00 94.38 98 ASN A C 1
ATOM 778 O O . ASN A 1 98 ? -2.976 -16.076 2.826 1.00 94.38 98 ASN A O 1
ATOM 782 N N . SER A 1 99 ? -2.234 -17.798 4.054 1.00 83.12 99 SER A N 1
ATOM 783 C CA . SER A 1 99 ? -3.054 -18.793 3.358 1.00 83.12 99 SER A CA 1
ATOM 784 C C . SER A 1 99 ? -4.545 -18.473 3.498 1.00 83.12 99 SER A C 1
ATOM 786 O O . SER A 1 99 ? -5.060 -18.428 4.612 1.00 83.12 99 SER A O 1
ATOM 788 N N . GLY A 1 100 ? -5.231 -18.299 2.366 1.00 87.06 100 GLY A N 1
ATOM 789 C CA . GLY A 1 100 ? -6.676 -18.058 2.300 1.00 87.06 100 GLY A CA 1
ATOM 790 C C . GLY A 1 100 ? -7.101 -16.593 2.175 1.00 87.06 100 GLY A C 1
ATOM 791 O O . GLY A 1 100 ? -8.291 -16.351 2.007 1.00 87.06 100 GLY A O 1
ATOM 792 N N . ASN A 1 101 ? -6.167 -15.637 2.224 1.00 91.31 101 ASN A N 1
ATOM 793 C CA . ASN A 1 101 ? -6.490 -14.216 2.054 1.00 91.31 101 ASN A CA 1
ATOM 794 C C . ASN A 1 101 ? -6.552 -13.799 0.579 1.00 91.31 101 ASN A C 1
ATOM 796 O O . ASN A 1 101 ? -7.442 -13.059 0.180 1.00 91.31 101 ASN A O 1
ATOM 800 N N . VAL A 1 102 ? -5.601 -14.273 -0.230 1.00 92.44 102 VAL A N 1
ATOM 801 C CA . VAL A 1 102 ? -5.496 -13.941 -1.656 1.00 92.44 102 VAL A CA 1
ATOM 802 C C . VAL A 1 102 ? -5.201 -15.216 -2.435 1.00 92.44 102 VAL A C 1
ATOM 804 O O . VAL A 1 102 ? -4.258 -15.941 -2.113 1.00 92.44 102 VAL A O 1
ATOM 807 N N . ASP A 1 103 ? -5.971 -15.485 -3.487 1.00 90.50 103 ASP A N 1
ATOM 808 C CA . ASP A 1 103 ? -5.718 -16.609 -4.402 1.00 90.50 103 ASP A CA 1
ATOM 809 C C . ASP A 1 103 ? -5.004 -16.170 -5.686 1.00 90.50 103 ASP A C 1
ATOM 811 O O . ASP A 1 103 ? -4.291 -16.960 -6.306 1.00 90.50 103 ASP A O 1
ATOM 815 N N . ASN A 1 104 ? -5.138 -14.898 -6.067 1.00 90.38 104 ASN A N 1
ATOM 816 C CA . ASN A 1 104 ? -4.533 -14.354 -7.275 1.00 90.38 104 ASN A CA 1
ATOM 817 C C . ASN A 1 104 ? -3.003 -14.247 -7.135 1.00 90.38 104 ASN A C 1
ATOM 819 O O . ASN A 1 104 ? -2.489 -13.485 -6.316 1.00 90.38 104 ASN A O 1
ATOM 823 N N . GLN A 1 105 ? -2.270 -14.993 -7.967 1.00 90.62 105 GLN A N 1
ATOM 824 C CA . GLN A 1 105 ? -0.807 -15.017 -7.936 1.00 90.62 105 GLN A CA 1
ATOM 825 C C . GLN A 1 105 ? -0.179 -13.666 -8.304 1.00 90.62 105 GLN A C 1
ATOM 827 O O . GLN A 1 105 ? 0.823 -13.292 -7.711 1.00 90.62 105 GLN A O 1
ATOM 832 N N . ILE A 1 106 ? -0.787 -12.896 -9.208 1.00 89.56 106 ILE A N 1
ATOM 833 C CA . ILE A 1 106 ? -0.262 -11.585 -9.624 1.00 89.56 106 ILE A CA 1
ATOM 834 C C . ILE A 1 106 ? -0.306 -10.600 -8.450 1.00 89.56 106 ILE A C 1
ATOM 836 O O . ILE A 1 106 ? 0.630 -9.830 -8.241 1.00 89.56 106 ILE A O 1
ATOM 840 N N . ILE A 1 107 ? -1.367 -10.673 -7.641 1.00 91.50 107 ILE A N 1
ATOM 841 C CA . ILE A 1 107 ? -1.524 -9.864 -6.424 1.00 91.50 107 ILE A CA 1
ATOM 842 C C . ILE A 1 107 ? -0.478 -10.262 -5.365 1.00 91.50 107 ILE A C 1
ATOM 844 O O . ILE A 1 107 ? 0.063 -9.406 -4.667 1.00 91.50 107 ILE A O 1
ATOM 848 N N . LYS A 1 108 ? -0.127 -11.549 -5.271 1.00 92.50 108 LYS A N 1
ATOM 849 C CA . LYS A 1 108 ? 0.970 -12.002 -4.397 1.00 92.50 108 LYS A CA 1
ATOM 850 C C . LYS A 1 108 ? 2.326 -11.503 -4.879 1.00 92.50 108 LYS A C 1
ATOM 852 O O . LYS A 1 108 ? 3.115 -11.013 -4.075 1.00 92.50 108 LYS A O 1
ATOM 857 N N . ASP A 1 109 ? 2.569 -11.591 -6.182 1.00 91.62 109 ASP A N 1
ATOM 858 C CA . ASP A 1 109 ? 3.843 -11.209 -6.780 1.00 91.62 109 ASP A CA 1
ATOM 859 C C . ASP A 1 109 ? 4.102 -9.705 -6.616 1.00 91.62 109 ASP A C 1
ATOM 861 O O . ASP A 1 109 ? 5.196 -9.316 -6.212 1.00 91.62 109 ASP A O 1
ATOM 865 N N . VAL A 1 110 ? 3.093 -8.849 -6.820 1.00 91.44 110 VAL A N 1
ATOM 866 C CA . VAL A 1 110 ? 3.260 -7.397 -6.620 1.00 91.44 110 VAL A CA 1
ATOM 867 C C . VAL A 1 110 ? 3.509 -7.021 -5.160 1.00 91.44 110 VAL A C 1
ATOM 869 O O . VAL A 1 110 ? 4.222 -6.056 -4.883 1.00 91.44 110 VAL A O 1
ATOM 872 N N . ALA A 1 111 ? 3.002 -7.809 -4.208 1.00 91.94 111 ALA A N 1
ATOM 873 C CA . ALA A 1 111 ? 3.230 -7.577 -2.785 1.00 91.94 111 ALA A CA 1
ATOM 874 C C . ALA A 1 111 ? 4.707 -7.772 -2.373 1.00 91.94 111 ALA A C 1
ATOM 876 O O . ALA A 1 111 ? 5.155 -7.212 -1.366 1.00 91.94 111 ALA A O 1
ATOM 877 N N . LEU A 1 112 ? 5.489 -8.526 -3.159 1.00 90.81 112 LEU A N 1
ATOM 878 C CA . LEU A 1 112 ? 6.936 -8.688 -2.962 1.00 90.81 112 LEU A CA 1
ATOM 879 C C . LEU A 1 112 ? 7.736 -7.432 -3.348 1.00 90.81 112 LEU A C 1
ATOM 881 O O . LEU A 1 112 ? 8.870 -7.277 -2.896 1.00 90.81 112 LEU A O 1
ATOM 885 N N . GLY A 1 113 ? 7.130 -6.518 -4.107 1.00 84.56 113 GLY A N 1
A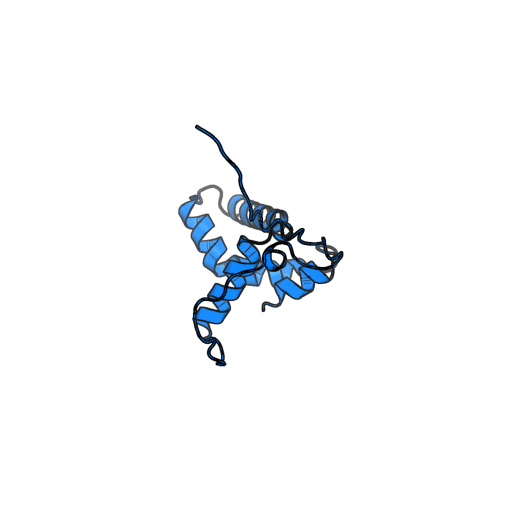TOM 886 C CA . GLY A 1 113 ? 7.754 -5.297 -4.601 1.00 84.56 113 GLY A CA 1
ATOM 887 C C . GLY A 1 113 ? 8.303 -5.415 -6.032 1.00 84.56 113 GLY A C 1
ATOM 888 O O . GLY A 1 113 ? 8.336 -6.509 -6.596 1.00 84.56 113 GLY A O 1
ATOM 889 N N . PRO A 1 114 ? 8.692 -4.274 -6.630 1.00 76.56 114 PRO A N 1
ATOM 890 C CA . PRO A 1 114 ? 9.213 -4.187 -7.995 1.00 76.56 114 PRO A CA 1
ATOM 891 C C . PRO A 1 114 ? 10.671 -4.653 -8.144 1.00 76.56 114 PRO A C 1
ATOM 893 O O . PRO A 1 114 ? 11.393 -4.748 -7.122 1.00 76.56 114 PRO A O 1
#

pLDDT: mean 84.0, std 16.4, range [35.53, 97.5]

Sequence (114 aa):
MNAAPRNDSGGDAESFEGNLSIFMSAGQSSGKGISRRLSDEEYAAARIYVLLNCVEIEEYVEIFIEEIKANDRTITDDQVDRRLESEFADWFNHYAHNSGNVDNQIIKDVALGP